Protein AF-A0AA38WLK8-F1 (afdb_monomer_lite)

Sequence (94 aa):
MNILRVGIPNGAQLMEEIGVDRWSRAYFPGIRYNIMTSNSAEFINAMSRFARRLPIVGLVYTLNHPLTEWAQHKFWKRVGKSATWTVRGIGYNI

pLDDT: mean 74.82, std 12.57, range [48.19, 91.56]

Secondary structure (DSSP, 8-state):
-HHHHHH-HHHHHHHHHH-GGGSTTS---S---S---HHHHHHHHHHHHHHTTS-HHHHHHHHHHHHHHHHHHHHHHHHHHHTT----------

Organism: NCBI:txid347529

Structure (mmCIF, N/CA/C/O backbone):
data_AF-A0AA38WLK8-F1
#
_entry.id   AF-A0AA38WLK8-F1
#
loop_
_atom_site.group_PDB
_atom_site.id
_atom_site.type_symbol
_atom_site.label_atom_id
_atom_site.label_alt_id
_atom_site.label_comp_id
_atom_site.label_asym_id
_atom_site.label_entity_id
_atom_site.label_seq_id
_atom_site.pdbx_PDB_ins_code
_atom_site.Cartn_x
_atom_site.Cartn_y
_atom_site.Cartn_z
_atom_site.occupancy
_atom_site.B_iso_or_equiv
_atom_site.auth_seq_id
_atom_site.auth_comp_id
_atom_site.auth_asym_id
_atom_site.auth_atom_id
_atom_site.pdbx_PDB_model_num
ATOM 1 N N . MET A 1 1 ? 4.545 -13.570 22.844 1.00 57.84 1 MET A N 1
ATOM 2 C CA . MET A 1 1 ? 3.628 -13.012 23.859 1.00 57.84 1 MET A CA 1
ATOM 3 C C . MET A 1 1 ? 4.342 -12.462 25.094 1.00 57.84 1 MET A C 1
ATOM 5 O O . MET A 1 1 ? 4.023 -11.347 25.475 1.00 57.84 1 MET A O 1
ATOM 9 N N . ASN A 1 2 ? 5.363 -13.130 25.654 1.00 56.59 2 ASN A N 1
ATOM 10 C CA . ASN A 1 2 ? 6.084 -12.615 26.838 1.00 56.59 2 ASN A CA 1
ATOM 11 C C . ASN A 1 2 ? 6.698 -11.212 26.682 1.00 56.59 2 ASN A C 1
ATOM 13 O O . ASN A 1 2 ? 6.578 -10.399 27.586 1.00 56.59 2 ASN A O 1
ATOM 17 N N . ILE A 1 3 ? 7.285 -10.885 25.528 1.00 61.62 3 ILE A N 1
ATOM 18 C CA . ILE A 1 3 ? 7.920 -9.571 25.304 1.00 61.62 3 ILE A CA 1
ATOM 19 C C . ILE A 1 3 ? 6.872 -8.438 25.268 1.00 61.62 3 ILE A C 1
ATOM 21 O O . ILE A 1 3 ? 7.111 -7.347 25.774 1.00 61.62 3 ILE A O 1
ATOM 25 N N . LEU A 1 4 ? 5.679 -8.712 24.722 1.00 61.59 4 LEU A N 1
ATOM 26 C CA . LEU A 1 4 ? 4.564 -7.758 24.678 1.00 61.59 4 LEU A CA 1
ATOM 27 C C . LEU A 1 4 ? 3.932 -7.565 26.060 1.00 61.59 4 LEU A C 1
ATOM 29 O O . LEU A 1 4 ? 3.616 -6.439 26.419 1.00 61.59 4 LEU A O 1
ATOM 33 N N . ARG A 1 5 ? 3.802 -8.637 26.853 1.00 65.00 5 ARG A N 1
ATOM 34 C CA . ARG A 1 5 ? 3.290 -8.569 28.233 1.00 65.00 5 ARG A CA 1
ATOM 35 C C . ARG A 1 5 ? 4.182 -7.730 29.154 1.00 65.00 5 ARG A C 1
ATOM 37 O O . ARG A 1 5 ? 3.664 -7.075 30.047 1.00 65.00 5 ARG A O 1
ATOM 44 N N . VAL A 1 6 ? 5.495 -7.727 28.916 1.00 72.31 6 VAL A N 1
ATOM 45 C CA . VAL A 1 6 ? 6.463 -6.933 29.693 1.00 72.31 6 VAL A CA 1
ATOM 46 C C . VAL A 1 6 ? 6.547 -5.485 29.198 1.00 72.31 6 VAL A C 1
ATOM 48 O O . VAL A 1 6 ? 6.610 -4.570 30.011 1.00 72.31 6 VAL A O 1
ATOM 51 N N . GLY A 1 7 ? 6.540 -5.256 27.880 1.00 74.75 7 GLY A N 1
ATOM 52 C CA . GLY A 1 7 ? 6.730 -3.915 27.312 1.00 74.75 7 GLY A CA 1
ATOM 53 C C . GLY A 1 7 ? 5.454 -3.086 27.136 1.00 74.75 7 GLY A C 1
ATOM 54 O O . GLY A 1 7 ? 5.513 -1.862 27.203 1.00 74.75 7 GLY A O 1
ATOM 55 N N . ILE A 1 8 ? 4.307 -3.725 26.874 1.00 77.38 8 ILE A N 1
ATOM 56 C CA . ILE A 1 8 ? 3.013 -3.070 26.610 1.00 77.38 8 ILE A CA 1
ATOM 57 C C . ILE A 1 8 ? 1.879 -3.957 27.172 1.00 77.38 8 ILE A C 1
ATOM 59 O O . ILE A 1 8 ? 1.132 -4.578 26.406 1.00 77.38 8 ILE A O 1
ATOM 63 N N . PRO A 1 9 ? 1.733 -4.042 28.507 1.00 75.06 9 PRO A N 1
ATOM 64 C CA . PRO A 1 9 ? 0.833 -4.995 29.166 1.00 75.06 9 PRO A CA 1
ATOM 65 C C . PRO A 1 9 ? -0.627 -4.875 28.700 1.00 75.06 9 PRO A C 1
ATOM 67 O O . PRO A 1 9 ? -1.249 -5.882 28.366 1.00 75.06 9 PRO A O 1
ATOM 70 N N . ASN A 1 10 ? -1.137 -3.650 28.542 1.00 82.00 10 ASN A N 1
ATOM 71 C CA . ASN A 1 10 ? -2.505 -3.409 28.062 1.00 82.00 10 ASN A CA 1
ATOM 72 C C . ASN A 1 10 ? -2.703 -3.831 26.594 1.00 82.00 10 ASN A C 1
ATOM 74 O O . ASN A 1 10 ? -3.776 -4.286 26.208 1.00 82.00 10 ASN A O 1
ATOM 78 N N . GLY A 1 11 ? -1.664 -3.701 25.764 1.00 78.88 11 GLY A N 1
ATOM 79 C CA . GLY A 1 11 ? -1.708 -4.121 24.362 1.00 78.88 11 GLY A CA 1
ATOM 80 C C . GLY A 1 11 ? -1.690 -5.642 24.217 1.00 78.88 11 GLY A C 1
ATOM 81 O O . GLY A 1 11 ? -2.377 -6.187 23.357 1.00 78.88 11 GLY A O 1
ATOM 82 N N . ALA A 1 12 ? -0.942 -6.329 25.084 1.00 77.62 12 ALA A N 1
ATOM 83 C CA . ALA A 1 12 ? -0.921 -7.787 25.125 1.00 77.62 12 ALA A CA 1
ATOM 84 C C . ALA A 1 12 ? -2.280 -8.363 25.548 1.00 77.62 12 ALA A C 1
ATOM 86 O O . ALA A 1 12 ? -2.768 -9.285 24.899 1.00 77.62 12 ALA A O 1
ATOM 87 N N . GLN A 1 13 ? -2.910 -7.779 26.571 1.00 82.38 13 GLN A N 1
ATOM 88 C CA . GLN A 1 13 ? -4.237 -8.190 27.030 1.00 82.38 13 GLN A CA 1
ATOM 89 C C . GLN A 1 13 ? -5.304 -7.984 25.943 1.00 82.38 13 GLN A C 1
ATOM 91 O O . GLN A 1 13 ? -6.039 -8.915 25.622 1.00 82.38 13 GLN A O 1
ATOM 96 N N . LEU A 1 14 ? -5.311 -6.821 25.283 1.00 83.00 14 LEU A N 1
ATOM 97 C CA . LEU A 1 14 ? -6.216 -6.540 24.164 1.00 83.00 14 LEU A CA 1
ATOM 98 C C . LEU A 1 14 ? -6.061 -7.555 23.017 1.00 83.00 14 LEU A C 1
ATOM 100 O O . LEU A 1 14 ? -7.045 -8.000 22.432 1.00 83.00 14 LEU A O 1
ATOM 104 N N . MET A 1 15 ? -4.828 -7.938 22.676 1.00 77.06 15 MET A N 1
ATOM 105 C CA . MET A 1 15 ? -4.573 -8.924 21.617 1.00 77.06 15 MET A CA 1
ATOM 106 C C . MET A 1 15 ? -5.072 -10.328 21.971 1.00 77.06 15 MET A C 1
ATOM 108 O O . MET A 1 15 ? -5.482 -11.068 21.073 1.00 77.06 15 MET A O 1
ATOM 112 N N . GLU A 1 16 ? -5.021 -10.697 23.249 1.00 82.81 16 GLU A N 1
ATOM 113 C CA . GLU A 1 16 ? -5.550 -11.967 23.748 1.00 82.81 16 GLU A CA 1
ATOM 114 C C . GLU A 1 16 ? -7.084 -11.968 23.754 1.00 82.81 16 GLU A C 1
ATOM 116 O O . GLU A 1 16 ? -7.682 -12.939 23.294 1.00 82.81 16 GLU A O 1
ATOM 121 N N . GLU A 1 17 ? -7.717 -10.860 24.153 1.00 85.62 17 GLU A N 1
ATOM 122 C CA . GLU A 1 17 ? -9.177 -10.673 24.108 1.00 85.62 17 GLU A CA 1
ATOM 123 C C . GLU A 1 17 ? -9.733 -10.689 22.674 1.00 85.62 17 GLU A C 1
ATOM 125 O O . GLU A 1 17 ? -10.798 -11.256 22.415 1.00 85.62 17 GLU A O 1
ATOM 130 N N . ILE A 1 18 ? -8.998 -10.115 21.714 1.00 83.00 18 ILE A N 1
ATOM 131 C CA . ILE A 1 18 ? -9.360 -10.150 20.290 1.00 83.00 18 ILE A CA 1
ATOM 132 C C . ILE A 1 18 ? -9.361 -11.590 19.753 1.00 83.00 18 ILE A C 1
ATOM 134 O O . ILE A 1 18 ? -10.139 -11.886 18.850 1.00 83.00 18 ILE A O 1
ATOM 138 N N . GLY A 1 19 ? -8.572 -12.508 20.313 1.00 79.50 19 GLY A N 1
ATOM 139 C CA . GLY A 1 19 ? -8.459 -13.881 19.819 1.00 79.50 19 GLY A CA 1
ATOM 140 C C . GLY A 1 19 ? -7.521 -14.000 18.614 1.00 79.50 19 GLY A C 1
ATOM 141 O O . GLY A 1 19 ? -7.490 -13.156 17.715 1.00 79.50 19 GLY A O 1
ATOM 142 N N . VAL A 1 20 ? -6.705 -15.056 18.619 1.00 69.75 20 VAL A N 1
ATOM 143 C CA . VAL A 1 20 ? -5.614 -15.275 17.648 1.00 69.75 20 VAL A CA 1
ATOM 144 C C . VAL A 1 20 ? -6.134 -15.461 16.219 1.00 69.75 20 VAL A C 1
ATOM 146 O O . VAL A 1 20 ? -5.459 -15.099 15.258 1.00 69.75 20 VAL A O 1
ATOM 149 N N . ASP A 1 21 ? -7.349 -15.977 16.078 1.00 68.38 21 ASP A N 1
ATOM 150 C CA . ASP A 1 21 ? -8.086 -16.175 14.829 1.00 68.38 21 ASP A CA 1
ATOM 151 C C . ASP A 1 21 ? -8.410 -14.861 14.100 1.00 68.38 21 ASP A C 1
ATOM 153 O O . ASP A 1 21 ? -8.449 -14.825 12.871 1.00 68.38 21 ASP A O 1
ATOM 157 N N . ARG A 1 22 ? -8.575 -13.764 14.847 1.00 67.06 22 ARG A N 1
ATOM 158 C CA . ARG A 1 22 ? -8.862 -12.426 14.305 1.00 67.06 22 ARG A CA 1
ATOM 159 C C . ARG A 1 22 ? -7.615 -11.592 14.060 1.00 67.06 22 ARG A C 1
ATOM 161 O O . ARG A 1 22 ? -7.701 -10.465 13.567 1.00 67.06 22 ARG A O 1
ATOM 168 N N . TRP A 1 23 ? -6.435 -12.118 14.375 1.00 73.19 23 TRP A N 1
ATOM 169 C CA . TRP A 1 23 ? -5.198 -11.438 14.030 1.00 73.19 23 TRP A CA 1
ATOM 170 C C . TRP A 1 23 ? -5.061 -11.426 12.508 1.00 73.19 23 TRP A C 1
ATOM 172 O O . TRP A 1 23 ? -5.207 -12.457 11.856 1.00 73.19 23 TRP A O 1
ATOM 182 N N . SER A 1 24 ? -4.663 -10.290 11.931 1.00 64.50 24 SER A N 1
ATOM 183 C CA . SER A 1 24 ? -4.419 -10.104 10.482 1.00 64.50 24 SER A CA 1
ATOM 184 C C . SER A 1 24 ? -3.356 -11.044 9.870 1.00 64.50 24 SER A C 1
ATOM 186 O O . SER A 1 24 ? -2.988 -10.939 8.696 1.00 64.50 24 SER A O 1
ATOM 188 N N . ARG A 1 25 ? -2.839 -11.975 10.675 1.00 55.53 25 ARG A N 1
ATOM 189 C CA . ARG A 1 25 ? -1.801 -12.954 10.377 1.00 55.53 25 ARG A CA 1
ATOM 190 C C . ARG A 1 25 ? -2.281 -14.408 10.428 1.00 55.53 25 ARG A C 1
ATOM 192 O O . ARG A 1 25 ? -1.487 -15.277 10.070 1.00 55.53 25 ARG A O 1
ATOM 199 N N . ALA A 1 26 ? -3.505 -14.694 10.869 1.00 51.34 26 ALA A N 1
ATOM 200 C CA . ALA A 1 26 ? -3.980 -16.067 10.968 1.00 51.34 26 ALA A CA 1
ATOM 201 C C . ALA A 1 26 ? -4.464 -16.577 9.599 1.00 51.34 26 ALA A C 1
ATOM 203 O O . ALA A 1 26 ? -5.490 -16.162 9.077 1.00 51.34 26 ALA A O 1
ATOM 204 N N . TYR A 1 27 ? -3.670 -17.495 9.043 1.00 49.72 27 TYR A N 1
ATOM 205 C CA . TYR A 1 27 ? -3.994 -18.422 7.957 1.00 49.72 27 TYR A CA 1
ATOM 206 C C . TYR A 1 27 ? -4.106 -17.853 6.530 1.00 49.72 27 TYR A C 1
ATOM 208 O O . TYR A 1 27 ? -5.179 -17.705 5.955 1.00 49.72 27 TYR A O 1
ATOM 216 N N . PHE A 1 28 ? -2.950 -17.630 5.894 1.00 55.53 28 PHE A N 1
ATOM 217 C CA . PHE A 1 28 ? -2.861 -17.669 4.432 1.00 55.53 28 PHE A CA 1
ATOM 218 C C . PHE A 1 28 ? -1.967 -18.855 4.034 1.00 55.53 28 PHE A C 1
ATOM 220 O O . PHE A 1 28 ? -0.780 -18.811 4.352 1.00 55.53 28 PHE A O 1
ATOM 227 N N . PRO A 1 29 ? -2.495 -19.909 3.381 1.00 58.69 29 PRO A N 1
ATOM 228 C CA . PRO A 1 29 ? -1.734 -21.125 3.064 1.00 58.69 29 PRO A CA 1
ATOM 229 C C . PRO A 1 29 ? -0.718 -20.948 1.919 1.00 58.69 29 PRO A C 1
ATOM 231 O O . PRO A 1 29 ? 0.067 -21.850 1.648 1.00 58.69 29 PRO A O 1
ATOM 234 N N . GLY A 1 30 ? -0.718 -19.800 1.234 1.00 68.31 30 GLY A N 1
ATOM 235 C CA . GLY A 1 30 ? 0.229 -19.500 0.158 1.00 68.31 30 GLY A CA 1
ATOM 236 C C . GLY A 1 30 ? 1.560 -18.920 0.648 1.00 68.31 30 GLY A C 1
ATOM 237 O O . GLY A 1 30 ? 1.619 -18.218 1.660 1.00 68.31 30 GLY A O 1
ATOM 238 N N . ILE A 1 31 ? 2.629 -19.146 -0.125 1.00 59.66 31 ILE A N 1
ATOM 239 C CA . ILE A 1 31 ? 3.937 -18.505 0.071 1.00 59.66 31 ILE A CA 1
ATOM 240 C C . ILE A 1 31 ? 3.759 -16.996 -0.125 1.00 59.66 31 ILE A C 1
ATOM 242 O O . ILE A 1 31 ? 3.633 -16.502 -1.246 1.00 59.66 31 ILE A O 1
ATOM 246 N N . ARG A 1 32 ? 3.740 -16.235 0.973 1.00 57.34 32 ARG A N 1
ATOM 247 C CA . ARG A 1 32 ? 3.830 -14.777 0.888 1.00 57.34 32 ARG A CA 1
ATOM 248 C C . ARG A 1 32 ? 5.251 -14.434 0.460 1.00 57.34 32 ARG A C 1
ATOM 250 O O . ARG A 1 32 ? 6.192 -14.635 1.224 1.00 57.34 32 ARG A O 1
ATOM 257 N N . TYR A 1 33 ? 5.408 -13.880 -0.741 1.00 53.56 33 TYR A N 1
ATOM 258 C CA . TYR A 1 33 ? 6.624 -13.144 -1.073 1.00 53.56 33 TYR A CA 1
ATOM 259 C C . TYR A 1 33 ? 6.848 -12.112 0.032 1.00 53.56 33 TYR A C 1
ATOM 261 O O . TYR A 1 33 ? 5.934 -11.364 0.382 1.00 53.56 33 TYR A O 1
ATOM 269 N N . ASN A 1 34 ? 8.040 -12.129 0.624 1.00 51.41 34 ASN A N 1
ATOM 270 C CA . ASN A 1 34 ? 8.447 -11.311 1.761 1.00 51.41 34 ASN A CA 1
ATOM 271 C C . ASN A 1 34 ? 8.534 -9.816 1.386 1.00 51.41 34 ASN A C 1
ATOM 273 O O . ASN A 1 34 ? 9.596 -9.206 1.426 1.00 51.41 34 ASN A O 1
ATOM 277 N N . ILE A 1 35 ? 7.416 -9.205 0.995 1.00 53.53 35 ILE A N 1
ATOM 278 C CA . ILE A 1 35 ? 7.254 -7.754 0.870 1.00 53.53 35 ILE A CA 1
ATOM 279 C C . ILE A 1 35 ? 6.619 -7.261 2.174 1.00 53.53 35 ILE A C 1
ATOM 281 O O . ILE A 1 35 ? 5.653 -6.505 2.202 1.00 53.53 35 ILE A O 1
ATOM 285 N N . MET A 1 36 ? 7.159 -7.723 3.300 1.00 53.25 36 MET A N 1
ATOM 286 C CA . MET A 1 36 ? 6.798 -7.260 4.634 1.00 53.25 36 MET A CA 1
ATOM 287 C C . MET A 1 36 ? 7.552 -5.958 4.919 1.00 53.25 36 MET A C 1
ATOM 289 O O . MET A 1 36 ? 8.360 -5.863 5.833 1.00 53.25 36 MET A O 1
ATOM 293 N N . THR A 1 37 ? 7.338 -4.950 4.074 1.00 56.28 37 THR A N 1
ATOM 294 C CA . THR A 1 37 ? 7.836 -3.597 4.338 1.00 56.28 37 THR A CA 1
ATOM 295 C C . THR A 1 37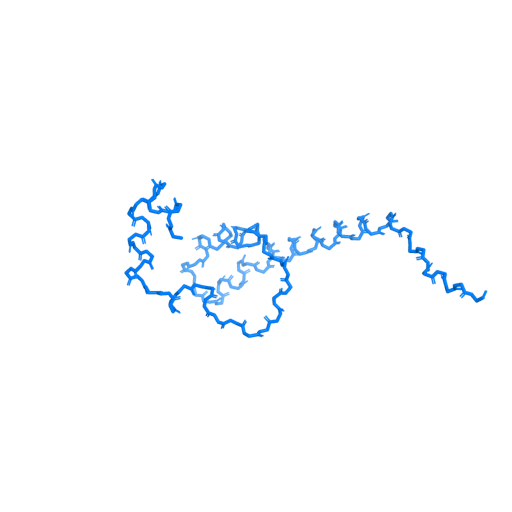 ? 6.648 -2.759 4.776 1.00 56.28 37 THR A C 1
ATOM 297 O O . THR A 1 37 ? 5.742 -2.511 3.977 1.00 56.28 37 THR A O 1
ATOM 300 N N . SER A 1 38 ? 6.636 -2.351 6.049 1.00 60.81 38 SER A N 1
ATOM 301 C CA . SER A 1 38 ? 5.574 -1.516 6.630 1.00 60.81 38 SER A CA 1
ATOM 302 C C . SER A 1 38 ? 5.348 -0.238 5.824 1.00 60.81 38 SER A C 1
ATOM 304 O O . SER A 1 38 ? 4.220 0.218 5.726 1.00 60.81 38 SER A O 1
ATOM 306 N N . ASN A 1 39 ? 6.381 0.244 5.129 1.00 71.38 39 ASN A N 1
ATOM 307 C CA . ASN A 1 39 ? 6.350 1.390 4.224 1.00 71.38 39 ASN A CA 1
ATOM 308 C C . ASN A 1 39 ? 5.145 1.394 3.260 1.00 71.38 39 ASN A C 1
ATOM 310 O O . ASN A 1 39 ? 4.511 2.425 3.082 1.00 71.38 39 ASN A O 1
ATOM 314 N N . SER A 1 40 ? 4.772 0.252 2.666 1.00 71.19 40 SER A N 1
ATOM 315 C CA . SER A 1 40 ? 3.626 0.236 1.734 1.00 71.19 40 SER A CA 1
ATOM 316 C C . SER A 1 40 ? 2.289 0.413 2.466 1.00 71.19 40 SER A C 1
ATOM 318 O O . SER A 1 40 ? 1.419 1.140 1.995 1.00 71.19 40 SER A O 1
ATOM 320 N N . ALA A 1 41 ? 2.139 -0.204 3.641 1.00 77.44 41 ALA A N 1
ATOM 321 C CA . ALA A 1 41 ? 0.945 -0.058 4.471 1.00 77.44 41 ALA A CA 1
ATOM 322 C C . ALA A 1 41 ? 0.868 1.334 5.123 1.00 77.44 41 ALA A C 1
ATOM 324 O O . ALA A 1 41 ? -0.193 1.948 5.141 1.00 77.44 41 ALA A O 1
ATOM 325 N N . GLU A 1 42 ? 1.990 1.859 5.612 1.00 79.56 42 GLU A N 1
ATOM 326 C CA . GLU A 1 42 ? 2.124 3.209 6.167 1.00 79.56 42 GLU A CA 1
ATOM 327 C C . GLU A 1 42 ? 1.788 4.278 5.125 1.00 79.56 42 GLU A C 1
ATOM 329 O O . GLU A 1 42 ? 1.008 5.181 5.416 1.00 79.56 42 GLU A O 1
ATOM 334 N N . PHE A 1 43 ? 2.302 4.143 3.899 1.00 80.38 43 PHE A N 1
ATOM 335 C CA . PHE A 1 43 ? 2.003 5.048 2.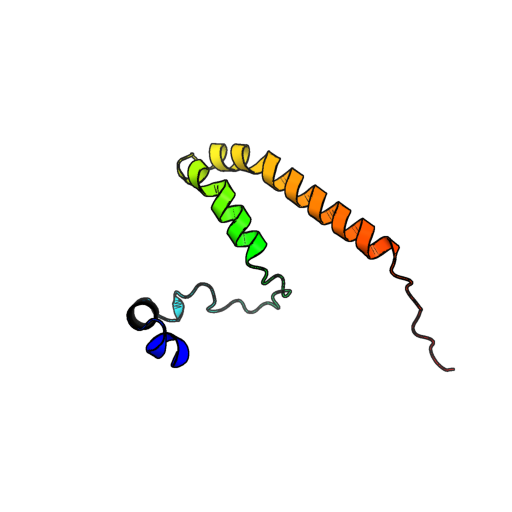789 1.00 80.38 43 PHE A CA 1
ATOM 336 C C . PHE A 1 43 ? 0.508 5.053 2.442 1.00 80.38 43 PHE A C 1
ATOM 338 O O . PHE A 1 43 ? -0.109 6.117 2.393 1.00 80.38 43 PHE A O 1
ATOM 345 N N . ILE A 1 44 ? -0.107 3.873 2.292 1.00 80.25 44 ILE A N 1
ATOM 346 C CA . ILE A 1 44 ? -1.550 3.751 2.026 1.00 80.25 44 ILE A CA 1
ATOM 347 C C . ILE A 1 44 ? -2.374 4.322 3.190 1.00 80.25 44 ILE A C 1
ATOM 349 O O . ILE A 1 44 ? -3.366 5.019 2.963 1.00 80.25 44 ILE A O 1
ATOM 353 N N . ASN A 1 45 ? -1.968 4.085 4.439 1.00 82.94 45 ASN A N 1
ATOM 354 C CA . ASN A 1 45 ? -2.644 4.626 5.620 1.00 82.94 45 ASN A CA 1
ATOM 355 C C . ASN A 1 45 ? -2.535 6.157 5.702 1.00 82.94 45 ASN A C 1
ATOM 357 O O . ASN A 1 45 ? -3.516 6.824 6.039 1.00 82.94 45 ASN A O 1
ATOM 361 N N . ALA A 1 46 ? -1.372 6.719 5.366 1.00 83.06 46 ALA A N 1
ATOM 362 C CA . ALA A 1 46 ? -1.155 8.161 5.322 1.00 83.06 46 ALA A CA 1
ATOM 363 C C . ALA A 1 46 ? -1.997 8.821 4.219 1.00 83.06 46 ALA A C 1
ATOM 365 O O . ALA A 1 46 ? -2.689 9.805 4.483 1.00 83.06 46 ALA A O 1
ATOM 366 N N . MET A 1 47 ? -2.009 8.240 3.016 1.00 81.06 47 MET A N 1
ATOM 367 C CA . MET A 1 47 ? -2.790 8.738 1.880 1.00 81.06 47 MET A CA 1
ATOM 368 C C . MET A 1 47 ? -4.299 8.641 2.101 1.00 81.06 47 MET A C 1
ATOM 370 O O . MET A 1 47 ? -5.046 9.567 1.791 1.00 81.06 47 MET A O 1
ATOM 374 N N . SER A 1 48 ? -4.767 7.525 2.659 1.00 81.50 48 SER A N 1
ATOM 375 C CA . SER A 1 48 ? -6.199 7.275 2.845 1.00 81.50 48 SER A CA 1
ATOM 376 C C . SER A 1 48 ? -6.783 7.974 4.075 1.00 81.50 48 SER A C 1
ATOM 378 O O . SER A 1 48 ? -7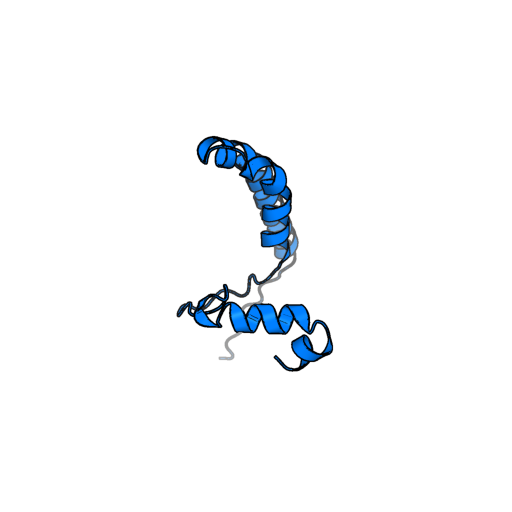.998 7.954 4.274 1.00 81.50 48 SER A O 1
ATOM 380 N N . ARG A 1 49 ? -5.964 8.640 4.903 1.00 85.62 49 ARG A N 1
ATOM 381 C CA . ARG A 1 49 ? -6.402 9.273 6.157 1.00 85.62 49 ARG A CA 1
ATOM 382 C C . ARG A 1 49 ? -7.651 10.140 5.982 1.00 85.62 49 ARG A C 1
ATOM 384 O O . ARG A 1 49 ? -8.573 10.009 6.784 1.00 85.62 49 ARG A O 1
ATOM 391 N N . PHE A 1 50 ? -7.678 10.976 4.947 1.00 80.75 50 PHE A N 1
ATOM 392 C CA . PHE A 1 50 ? -8.807 11.857 4.633 1.00 80.75 50 PHE A CA 1
ATOM 393 C C . PHE A 1 50 ? -9.775 11.237 3.618 1.00 80.75 50 PHE A C 1
ATOM 395 O O . PHE A 1 50 ? -10.985 11.421 3.734 1.00 80.75 50 PHE A O 1
ATOM 402 N N . ALA A 1 51 ? -9.261 10.433 2.683 1.00 82.44 51 ALA A N 1
ATOM 403 C CA . ALA A 1 51 ? -10.060 9.791 1.642 1.00 82.44 51 ALA A CA 1
ATOM 404 C C . ALA A 1 51 ? -11.000 8.691 2.175 1.00 82.44 51 ALA A C 1
ATOM 406 O O . ALA A 1 51 ? -12.010 8.401 1.546 1.00 82.44 51 ALA A O 1
ATOM 407 N N . ARG A 1 52 ? -10.741 8.124 3.364 1.00 83.31 52 ARG A N 1
ATOM 408 C CA . ARG A 1 52 ? -11.618 7.131 4.026 1.00 83.31 52 ARG A CA 1
ATOM 409 C C . ARG A 1 52 ? -13.034 7.631 4.330 1.00 83.31 52 ARG A C 1
ATOM 411 O O . ARG A 1 52 ? -13.903 6.817 4.611 1.00 83.31 52 ARG A O 1
ATOM 418 N N . ARG A 1 53 ? -13.263 8.948 4.307 1.00 88.06 53 ARG A N 1
ATOM 419 C CA . ARG A 1 53 ? -14.598 9.551 4.476 1.00 88.06 53 ARG A CA 1
ATOM 420 C C . ARG A 1 53 ? -15.376 9.656 3.164 1.00 88.06 53 ARG A C 1
ATOM 422 O O . ARG A 1 53 ? -16.535 10.054 3.184 1.00 88.06 53 ARG A O 1
ATOM 429 N N . LEU A 1 54 ? -14.740 9.345 2.037 1.00 87.12 54 LEU A N 1
ATOM 430 C CA . LEU A 1 54 ? -15.361 9.396 0.723 1.00 87.12 54 LEU A CA 1
ATOM 431 C C . LEU A 1 54 ? -16.069 8.070 0.415 1.00 87.12 54 LEU A C 1
ATOM 433 O O . LEU A 1 54 ? -15.631 7.014 0.879 1.00 87.12 54 LEU A O 1
ATOM 437 N N . PRO A 1 55 ? -17.113 8.095 -0.431 1.00 91.38 55 PRO A N 1
ATOM 438 C CA . PRO A 1 55 ? -17.612 6.890 -1.081 1.00 91.38 55 PRO A CA 1
ATOM 439 C C . PRO A 1 55 ? -16.481 6.155 -1.811 1.00 91.38 55 PRO A C 1
ATOM 441 O O . PRO A 1 55 ? -15.515 6.782 -2.250 1.00 91.38 55 PRO A O 1
ATOM 444 N N . ILE A 1 56 ? -16.627 4.842 -2.009 1.00 86.25 56 ILE A N 1
ATOM 445 C CA . ILE A 1 56 ? -15.605 3.978 -2.636 1.00 86.25 56 ILE A CA 1
ATOM 446 C C . ILE A 1 56 ? -15.087 4.568 -3.956 1.00 86.25 56 ILE A C 1
ATOM 448 O O . ILE A 1 56 ? -13.886 4.574 -4.205 1.00 86.25 56 ILE A O 1
ATOM 452 N N . VAL A 1 57 ? -15.977 5.135 -4.773 1.00 91.31 57 VAL A N 1
ATOM 453 C CA . VAL A 1 57 ? -15.608 5.794 -6.032 1.00 91.31 57 VAL A CA 1
ATOM 454 C C . VAL A 1 57 ? -14.680 6.991 -5.783 1.00 91.31 57 VAL A C 1
ATOM 456 O O . VAL A 1 57 ? -13.608 7.070 -6.375 1.00 91.31 57 VAL A O 1
ATOM 459 N N . GLY A 1 58 ? -15.028 7.883 -4.851 1.00 86.38 58 GLY A N 1
ATOM 460 C CA . GLY A 1 58 ? -14.189 9.028 -4.479 1.00 86.38 58 GLY A CA 1
ATOM 461 C C . GLY A 1 58 ? -12.848 8.613 -3.868 1.00 86.38 58 GLY A C 1
ATOM 462 O O . GLY A 1 58 ? -11.824 9.234 -4.146 1.00 86.38 58 GLY A O 1
ATOM 463 N N . LEU A 1 59 ? -12.819 7.522 -3.102 1.00 85.12 59 LEU A N 1
ATOM 464 C CA . LEU A 1 59 ? -11.583 6.932 -2.589 1.00 85.12 59 LEU A CA 1
ATOM 465 C C . LEU A 1 59 ? -10.666 6.460 -3.730 1.00 85.12 59 LEU A C 1
ATOM 467 O O . LEU A 1 59 ? -9.485 6.791 -3.742 1.00 85.12 59 LEU A O 1
ATOM 471 N N . VAL A 1 60 ? -11.198 5.730 -4.714 1.00 86.81 60 VAL A N 1
ATOM 472 C CA . VAL A 1 60 ? -10.411 5.254 -5.865 1.00 86.81 60 VAL A CA 1
ATOM 473 C C . VAL A 1 60 ? -9.862 6.430 -6.671 1.00 86.81 60 VAL A C 1
ATOM 475 O O . VAL A 1 60 ? -8.662 6.486 -6.931 1.00 86.81 60 VAL A O 1
ATOM 478 N N . TYR A 1 61 ? -10.702 7.418 -6.992 1.00 88.81 61 TYR A N 1
ATOM 479 C CA . TYR A 1 61 ? -10.263 8.602 -7.735 1.00 88.81 61 TYR A CA 1
ATOM 480 C C . TYR A 1 61 ? -9.166 9.385 -7.010 1.00 88.81 61 TYR A C 1
ATOM 482 O O . TYR A 1 61 ? -8.179 9.773 -7.632 1.00 88.81 61 TYR A O 1
ATOM 490 N N . THR A 1 62 ? -9.306 9.587 -5.699 1.00 85.94 62 THR A N 1
ATOM 491 C CA . THR A 1 62 ? -8.325 10.349 -4.910 1.00 85.94 62 THR A CA 1
ATOM 492 C C . THR A 1 62 ? -6.999 9.618 -4.723 1.00 85.94 62 THR A C 1
ATOM 494 O O . THR A 1 62 ? -5.958 10.265 -4.627 1.00 85.94 62 THR A O 1
ATOM 497 N N . LEU A 1 63 ? -7.005 8.283 -4.699 1.00 86.19 63 LEU A N 1
ATOM 498 C CA . LEU A 1 63 ? -5.787 7.491 -4.533 1.00 86.19 63 LEU A CA 1
ATOM 499 C C . LEU A 1 63 ? -5.078 7.176 -5.860 1.00 86.19 63 LEU A C 1
ATOM 501 O O . LEU A 1 63 ? -3.880 6.898 -5.837 1.00 86.19 63 LEU A O 1
ATOM 505 N N . ASN A 1 64 ? -5.765 7.242 -7.005 1.00 87.31 64 ASN A N 1
ATOM 506 C CA . ASN A 1 64 ? -5.218 6.830 -8.306 1.00 87.31 64 ASN A CA 1
ATOM 507 C C . ASN A 1 64 ? -3.909 7.541 -8.685 1.00 87.31 64 ASN A C 1
ATOM 509 O O . ASN A 1 64 ? -2.919 6.880 -9.002 1.00 87.31 64 ASN A O 1
ATOM 513 N N . HIS A 1 65 ? -3.887 8.875 -8.644 1.00 86.88 65 HIS A N 1
ATOM 514 C CA . HIS A 1 65 ? -2.703 9.663 -9.001 1.00 86.88 65 HIS A CA 1
ATOM 515 C C . HIS A 1 65 ? -1.502 9.383 -8.075 1.00 86.88 65 HIS A C 1
ATOM 517 O O . HIS A 1 65 ? -0.474 8.917 -8.569 1.00 86.88 65 HIS A O 1
ATOM 523 N N . PRO A 1 66 ? -1.618 9.542 -6.741 1.00 86.81 66 PRO A N 1
ATOM 524 C CA . PRO A 1 66 ? -0.495 9.300 -5.833 1.00 86.81 66 PRO A CA 1
ATOM 525 C C . PRO A 1 66 ? -0.016 7.837 -5.806 1.00 86.81 66 PRO A C 1
ATOM 527 O O . PRO A 1 66 ? 1.178 7.586 -5.629 1.00 86.81 66 PRO A O 1
ATOM 530 N N . LEU A 1 67 ? -0.903 6.855 -6.020 1.00 85.62 67 LEU A N 1
ATOM 531 C CA . LEU A 1 67 ? -0.495 5.451 -6.165 1.00 85.62 67 LEU A CA 1
ATOM 532 C C . LEU A 1 67 ? 0.323 5.229 -7.441 1.00 85.62 67 LEU A C 1
ATOM 534 O O . LEU A 1 67 ? 1.326 4.511 -7.411 1.00 85.62 67 LEU A O 1
ATOM 538 N N . THR A 1 68 ? -0.090 5.853 -8.545 1.00 88.38 68 THR A N 1
ATOM 539 C CA . THR A 1 68 ? 0.588 5.734 -9.840 1.00 88.38 68 THR A CA 1
ATOM 540 C C . THR A 1 68 ? 1.975 6.369 -9.788 1.00 88.38 68 THR A C 1
ATOM 542 O O . THR A 1 68 ? 2.952 5.723 -10.167 1.00 88.38 68 THR A O 1
ATOM 545 N N . GLU A 1 69 ? 2.092 7.578 -9.236 1.00 89.44 69 GLU A N 1
ATOM 546 C CA . GLU A 1 69 ? 3.381 8.259 -9.051 1.00 89.44 69 GLU A CA 1
ATOM 547 C C .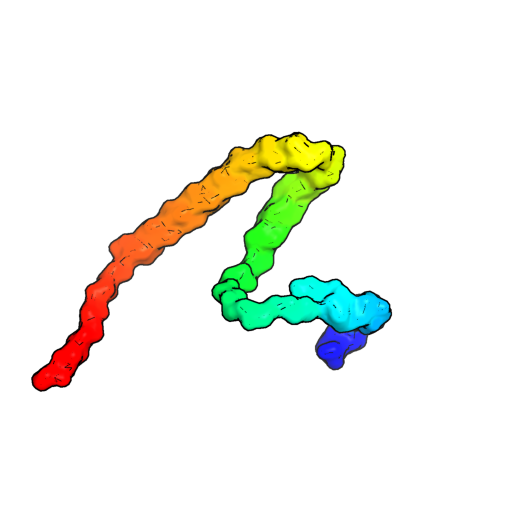 GLU A 1 69 ? 4.340 7.447 -8.171 1.00 89.44 69 GLU A C 1
ATOM 549 O O . GLU A 1 69 ? 5.510 7.249 -8.512 1.00 89.44 69 GLU A O 1
ATOM 554 N N . TRP A 1 70 ? 3.846 6.909 -7.051 1.00 86.31 70 TRP A N 1
ATOM 555 C CA . TRP A 1 70 ? 4.648 6.050 -6.182 1.00 86.31 70 TRP A CA 1
ATOM 556 C C . TRP A 1 70 ? 5.126 4.783 -6.902 1.00 86.31 70 TRP A C 1
ATOM 558 O O . TRP A 1 70 ? 6.298 4.405 -6.775 1.00 86.31 70 TRP A O 1
ATOM 568 N N . ALA A 1 71 ? 4.248 4.134 -7.670 1.00 85.25 71 ALA A N 1
ATOM 569 C CA . ALA A 1 71 ? 4.580 2.922 -8.411 1.00 85.25 71 ALA A CA 1
ATOM 570 C C . ALA A 1 71 ? 5.639 3.201 -9.488 1.00 85.25 71 ALA A C 1
ATOM 572 O O . ALA A 1 71 ? 6.626 2.464 -9.585 1.00 85.25 71 ALA A O 1
ATOM 573 N N . GLN A 1 72 ? 5.487 4.304 -10.225 1.00 89.69 72 GLN A N 1
ATOM 574 C CA . GLN A 1 72 ? 6.467 4.768 -11.207 1.00 89.69 72 GLN A CA 1
ATOM 575 C C . GLN A 1 72 ? 7.825 5.046 -10.551 1.00 89.69 72 GLN A C 1
ATOM 577 O O . GLN A 1 72 ? 8.850 4.547 -11.016 1.00 89.69 72 GLN A O 1
ATOM 582 N N . HIS A 1 73 ? 7.853 5.750 -9.417 1.00 89.19 73 HIS A N 1
ATOM 583 C CA . HIS A 1 73 ? 9.092 6.008 -8.674 1.00 89.19 73 HIS A CA 1
ATOM 584 C C . HIS A 1 73 ? 9.794 4.720 -8.228 1.00 89.19 73 HIS A C 1
ATOM 586 O O . HIS A 1 73 ? 11.016 4.581 -8.344 1.00 89.19 73 HIS A O 1
ATOM 592 N N . LYS A 1 74 ? 9.034 3.741 -7.721 1.00 86.06 74 LYS A N 1
ATOM 593 C CA . LYS A 1 74 ? 9.575 2.430 -7.328 1.00 86.06 74 LYS A CA 1
ATOM 594 C C . LYS A 1 74 ? 10.127 1.667 -8.527 1.00 86.06 74 LYS A C 1
ATOM 596 O O . LYS A 1 74 ? 11.187 1.051 -8.394 1.00 86.06 74 LYS A O 1
ATOM 601 N N . PHE A 1 75 ? 9.434 1.707 -9.661 1.00 89.44 75 PHE A N 1
ATOM 602 C CA . PHE A 1 75 ? 9.885 1.094 -10.904 1.00 89.44 75 PHE A CA 1
ATOM 603 C C . PHE A 1 75 ? 11.222 1.691 -11.351 1.00 89.44 75 PHE A C 1
ATOM 605 O O . PHE A 1 75 ? 12.198 0.954 -11.481 1.00 89.44 75 PHE A O 1
ATOM 612 N N . TRP A 1 76 ? 11.319 3.018 -11.448 1.00 91.56 76 TRP A N 1
ATOM 613 C CA . TRP A 1 76 ? 12.555 3.695 -11.851 1.00 91.56 76 TRP A CA 1
ATOM 614 C C . TRP A 1 76 ? 13.718 3.437 -10.896 1.00 91.56 76 TRP A C 1
ATOM 616 O O . TRP A 1 76 ? 14.837 3.169 -11.335 1.00 91.56 76 TRP A O 1
ATOM 626 N N . LYS A 1 77 ? 13.457 3.404 -9.584 1.00 88.00 77 LYS A N 1
ATOM 627 C CA . LYS A 1 77 ? 14.468 2.997 -8.599 1.00 88.00 77 LYS A CA 1
ATOM 628 C C . LYS A 1 77 ? 14.960 1.568 -8.809 1.00 88.00 77 LYS A C 1
ATOM 630 O O . LYS A 1 77 ? 16.135 1.304 -8.569 1.00 88.00 77 LYS A O 1
ATOM 635 N N . ARG A 1 78 ? 14.085 0.638 -9.200 1.00 85.25 78 ARG A N 1
ATOM 636 C CA . ARG A 1 78 ? 14.485 -0.744 -9.505 1.00 85.25 78 ARG A CA 1
ATOM 637 C C . ARG A 1 78 ? 15.310 -0.798 -10.780 1.00 85.25 78 ARG A C 1
ATOM 639 O O . ARG A 1 78 ? 16.390 -1.364 -10.732 1.00 85.25 78 ARG A O 1
ATOM 646 N N . VAL A 1 79 ? 14.862 -0.146 -11.853 1.00 87.25 79 VAL A N 1
ATOM 647 C CA . VAL A 1 79 ? 15.601 -0.072 -13.125 1.00 87.25 79 VAL A CA 1
ATOM 648 C C . VAL A 1 79 ? 17.010 0.480 -12.903 1.00 87.25 79 VAL A C 1
ATOM 650 O O . VAL A 1 79 ? 17.982 -0.167 -13.282 1.00 87.25 79 VAL A O 1
ATOM 653 N N . GLY A 1 80 ? 17.138 1.609 -12.198 1.00 86.88 80 GLY A N 1
ATOM 654 C CA . GLY A 1 80 ? 18.443 2.200 -11.892 1.00 86.88 80 GLY A CA 1
ATOM 655 C C . GLY A 1 80 ? 19.339 1.289 -11.047 1.00 86.88 80 GLY A C 1
ATOM 656 O O . GLY A 1 80 ? 20.535 1.198 -11.299 1.00 86.88 80 GLY A O 1
ATOM 657 N N . LYS A 1 81 ? 18.770 0.560 -10.077 1.00 82.25 81 LYS A N 1
ATOM 658 C CA . LYS A 1 81 ? 19.520 -0.423 -9.278 1.00 82.25 81 LYS A CA 1
ATOM 659 C C . LYS A 1 81 ? 19.899 -1.673 -10.060 1.00 82.25 81 LYS A C 1
ATOM 661 O O . LYS A 1 81 ? 20.903 -2.275 -9.718 1.00 82.25 81 LYS A O 1
ATOM 666 N N . SER A 1 82 ? 19.096 -2.083 -11.038 1.00 77.31 82 SER A N 1
ATOM 667 C CA . SER A 1 82 ? 19.338 -3.254 -11.886 1.00 77.31 82 SER A CA 1
ATOM 668 C C . SER A 1 82 ? 20.361 -2.979 -12.987 1.00 77.31 82 SER A C 1
ATOM 670 O O . SER A 1 82 ? 21.040 -3.909 -13.405 1.00 77.31 82 SER A O 1
ATOM 672 N N . ALA A 1 83 ? 20.531 -1.720 -13.403 1.00 78.00 83 ALA A N 1
ATOM 673 C CA . ALA A 1 83 ? 21.510 -1.315 -14.414 1.00 78.00 83 ALA A CA 1
ATOM 674 C C . ALA A 1 83 ? 22.970 -1.648 -14.038 1.00 78.00 83 ALA A C 1
ATOM 676 O O . ALA A 1 83 ? 23.819 -1.759 -14.916 1.00 78.00 83 ALA A O 1
ATOM 677 N N . THR A 1 84 ? 23.267 -1.834 -12.748 1.00 70.44 84 THR A N 1
ATOM 678 C CA . THR A 1 84 ? 24.602 -2.202 -12.249 1.00 70.44 84 THR A CA 1
ATOM 679 C C . THR A 1 84 ? 24.792 -3.706 -12.022 1.00 70.44 84 THR A C 1
ATOM 681 O O . THR A 1 84 ? 25.893 -4.130 -11.669 1.00 70.44 84 THR A O 1
ATOM 684 N N . TRP A 1 85 ? 23.760 -4.536 -12.226 1.00 66.25 85 TRP A N 1
ATOM 685 C CA . TRP A 1 85 ? 23.884 -5.986 -12.059 1.00 66.25 85 TRP A CA 1
ATOM 686 C C . TRP A 1 85 ? 24.479 -6.616 -13.315 1.00 66.25 85 TRP A C 1
ATOM 688 O O . TRP A 1 85 ? 23.823 -6.735 -14.346 1.00 66.25 85 TRP A O 1
ATOM 698 N N . THR A 1 86 ? 25.720 -7.083 -13.208 1.00 67.38 86 THR A N 1
ATOM 699 C CA . THR A 1 86 ? 26.295 -8.007 -14.187 1.00 67.38 86 THR A CA 1
ATOM 700 C C . THR A 1 86 ? 25.812 -9.419 -13.867 1.00 67.38 86 THR A C 1
ATOM 702 O O . THR A 1 86 ? 26.187 -10.009 -12.853 1.00 67.38 86 THR A O 1
ATOM 705 N N . VAL A 1 87 ? 24.950 -9.974 -14.720 1.00 65.81 87 VAL A N 1
ATOM 706 C CA . VAL A 1 87 ? 24.538 -11.380 -14.620 1.00 65.81 87 VAL A CA 1
ATOM 707 C C . VAL A 1 87 ? 25.697 -12.236 -15.127 1.00 65.81 87 VAL A C 1
ATOM 709 O O . VAL A 1 87 ? 25.897 -12.367 -16.332 1.00 65.81 87 VAL A O 1
ATOM 712 N N . ARG A 1 88 ? 26.500 -12.799 -14.218 1.00 68.25 88 ARG A N 1
ATOM 713 C CA . ARG A 1 88 ? 27.454 -13.853 -14.584 1.00 68.25 88 ARG A CA 1
ATOM 714 C C . ARG A 1 88 ? 26.698 -15.175 -14.646 1.00 68.25 88 ARG A C 1
ATOM 716 O O . ARG A 1 88 ? 26.079 -15.569 -13.660 1.00 68.25 88 ARG A O 1
ATOM 723 N N . GLY A 1 89 ? 26.721 -15.829 -15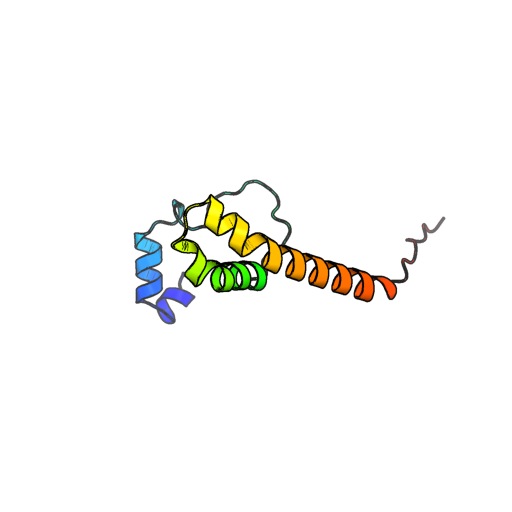.806 1.00 66.62 89 GLY A N 1
ATOM 724 C CA . GLY A 1 89 ? 26.167 -17.172 -15.958 1.00 66.62 89 GLY A CA 1
ATOM 725 C C . GLY A 1 89 ? 26.839 -18.139 -14.985 1.00 66.62 89 GLY A C 1
ATOM 726 O O . GLY A 1 89 ? 28.043 -18.042 -14.745 1.00 66.62 89 GLY A O 1
ATOM 727 N N . ILE A 1 90 ? 26.059 -19.053 -14.407 1.00 65.50 90 ILE A N 1
ATOM 728 C CA . ILE A 1 90 ? 26.599 -20.173 -13.634 1.00 65.50 90 ILE A CA 1
ATOM 729 C C . ILE A 1 90 ? 27.364 -21.036 -14.638 1.00 65.50 90 ILE A C 1
ATOM 731 O O . ILE A 1 90 ? 26.756 -21.687 -15.485 1.00 65.50 90 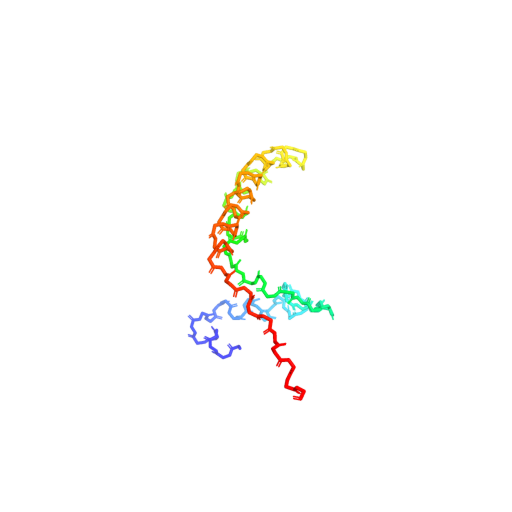ILE A O 1
ATOM 735 N N . GLY A 1 91 ? 28.695 -20.965 -14.599 1.00 58.56 91 GLY A N 1
ATOM 736 C CA . GLY A 1 91 ? 29.546 -21.834 -15.396 1.00 58.56 91 GLY A CA 1
ATOM 737 C C . GLY A 1 91 ? 29.307 -23.271 -14.957 1.00 58.56 91 GLY A C 1
ATOM 738 O O . GLY A 1 91 ? 29.634 -23.634 -13.829 1.00 58.56 91 GLY A O 1
ATOM 739 N N . TYR A 1 92 ? 28.700 -24.074 -15.825 1.00 52.09 92 TYR A N 1
ATOM 740 C CA . TYR A 1 92 ? 28.732 -25.518 -15.668 1.00 52.09 92 TYR A CA 1
ATOM 741 C C . TYR A 1 92 ? 30.176 -25.948 -15.930 1.00 52.09 92 TYR A C 1
ATOM 743 O O . TYR A 1 92 ? 30.673 -25.779 -17.041 1.00 52.09 92 TYR A O 1
ATOM 751 N N . ASN A 1 93 ? 30.857 -26.434 -14.892 1.00 48.19 93 ASN A N 1
ATOM 752 C CA . ASN A 1 93 ? 32.107 -27.166 -15.059 1.00 48.19 93 ASN A CA 1
ATOM 753 C C . ASN A 1 93 ? 31.775 -28.451 -15.826 1.00 48.19 93 ASN A C 1
ATOM 755 O O . ASN A 1 93 ? 31.118 -29.335 -15.272 1.00 48.19 93 ASN A O 1
ATOM 759 N N . ILE A 1 94 ? 32.178 -28.493 -17.095 1.00 51.09 94 ILE A N 1
ATOM 760 C CA . ILE A 1 94 ? 32.244 -29.703 -17.919 1.00 51.09 94 ILE A CA 1
ATOM 761 C C . ILE A 1 94 ? 33.659 -30.256 -17.795 1.00 51.09 94 ILE A C 1
ATOM 763 O O . ILE A 1 94 ? 34.596 -29.426 -17.857 1.00 51.09 94 ILE A O 1
#

Radius of gyration: 20.93 Å; chains: 1; bounding box: 50×42×48 Å

Foldseek 3Di:
DVVCCVPPVVVVVVCVVCPPCNPPPPDDPDDPDPPPDCVVVVVLCVQCVPVVVPDPVSSCVSVVVVVVVVVVVVVVVVVVVCVPDDDDDPDDDD